Protein AF-A0A822B3R9-F1 (afdb_monomer)

pLDDT: mean 86.4, std 15.52, range [37.5, 98.12]

Solvent-accessible surface area (backbone atoms only — not comparable to full-atom values): 5832 Å² total; per-residue (Å²): 136,87,77,77,84,78,83,73,61,70,72,44,80,43,82,46,74,50,79,49,60,88,64,97,76,84,57,65,65,38,76,46,49,46,34,37,40,38,27,37,33,40,30,54,71,91,47,76,50,73,39,67,28,76,56,71,45,83,46,77,42,60,47,87,85,66,51,76,76,48,69,56,76,46,67,36,40,95,70,7,33,46,79,47,74,49,66,39,54,80,81,66,68,124

Structure (mmCIF, N/CA/C/O backbone):
data_AF-A0A822B3R9-F1
#
_entry.id   AF-A0A822B3R9-F1
#
loop_
_atom_site.group_PDB
_atom_site.id
_atom_site.type_symbol
_atom_site.label_atom_id
_atom_site.label_alt_id
_atom_site.label_comp_id
_atom_site.label_asym_id
_atom_site.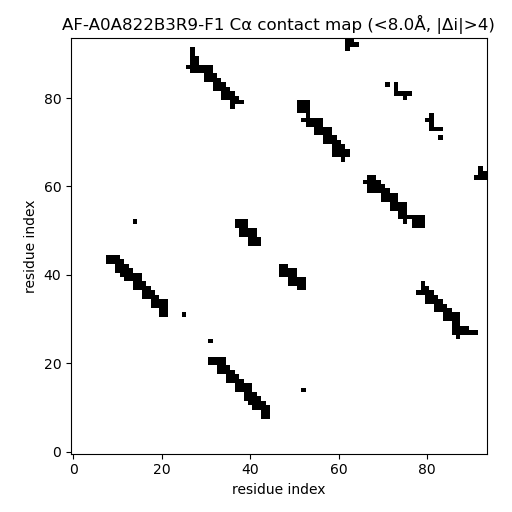label_entity_id
_atom_site.label_seq_id
_atom_site.pdbx_PDB_ins_code
_atom_site.Cartn_x
_atom_site.Cartn_y
_atom_site.Cartn_z
_atom_site.occupancy
_atom_site.B_iso_or_equiv
_atom_site.auth_seq_id
_atom_site.auth_comp_id
_atom_site.auth_asym_id
_atom_site.auth_atom_id
_atom_site.pdbx_PDB_model_num
ATOM 1 N N . MET A 1 1 ? 31.520 12.553 -40.993 1.00 40.97 1 MET A N 1
ATOM 2 C CA . MET A 1 1 ? 31.216 12.315 -39.569 1.00 40.97 1 MET A CA 1
ATOM 3 C C . MET A 1 1 ? 29.722 12.543 -39.399 1.00 40.97 1 MET A C 1
ATOM 5 O O . MET A 1 1 ? 29.306 13.668 -39.162 1.00 40.97 1 MET A O 1
ATOM 9 N N . SER A 1 2 ? 28.916 11.525 -39.708 1.00 37.50 2 SER A N 1
ATOM 10 C CA . SER A 1 2 ? 27.468 11.554 -39.494 1.00 37.50 2 SER A CA 1
ATOM 11 C C . SER A 1 2 ? 27.226 11.286 -38.015 1.00 37.50 2 SER A C 1
ATOM 13 O O . SER A 1 2 ? 27.669 10.266 -37.495 1.00 37.50 2 SER A O 1
ATOM 15 N N . VAL A 1 3 ? 26.621 12.246 -37.327 1.00 44.03 3 VAL A N 1
ATOM 16 C CA . VAL A 1 3 ? 26.177 12.070 -35.947 1.00 44.03 3 VAL A CA 1
ATOM 17 C C . VAL A 1 3 ? 24.747 11.561 -36.037 1.00 44.03 3 VAL A C 1
ATOM 19 O O . VAL A 1 3 ? 23.867 12.291 -36.491 1.00 44.03 3 VAL A O 1
ATOM 22 N N . ASP A 1 4 ? 24.538 10.298 -35.675 1.00 44.88 4 ASP A N 1
ATOM 23 C CA . ASP A 1 4 ? 23.217 9.679 -35.660 1.00 44.88 4 ASP A CA 1
ATOM 24 C C . ASP A 1 4 ? 22.351 10.347 -34.579 1.00 44.88 4 ASP A C 1
ATOM 26 O O . ASP A 1 4 ? 22.642 10.292 -33.383 1.00 44.88 4 ASP A O 1
ATOM 30 N N . ILE A 1 5 ? 21.282 11.014 -35.021 1.00 50.91 5 ILE A N 1
ATOM 31 C CA . ILE A 1 5 ? 20.359 11.821 -34.201 1.00 50.91 5 ILE A CA 1
ATOM 32 C C . ILE A 1 5 ? 19.479 10.949 -33.272 1.00 50.91 5 ILE A C 1
ATOM 34 O O . ILE A 1 5 ? 18.765 11.469 -32.420 1.00 50.91 5 ILE A O 1
ATOM 38 N N . GLU A 1 6 ? 19.550 9.618 -33.354 1.00 46.09 6 GLU A N 1
ATOM 39 C CA . GLU A 1 6 ? 18.650 8.714 -32.617 1.00 46.09 6 GLU A CA 1
ATOM 40 C C . GLU A 1 6 ? 18.959 8.548 -31.114 1.00 46.09 6 GLU A C 1
ATOM 42 O O . GLU A 1 6 ? 18.163 7.964 -30.377 1.00 46.09 6 GLU A O 1
ATOM 47 N N . THR A 1 7 ? 20.073 9.080 -30.604 1.00 46.50 7 THR A N 1
ATOM 48 C CA . THR A 1 7 ? 20.589 8.687 -29.276 1.00 46.50 7 THR A CA 1
ATOM 49 C C . THR A 1 7 ? 20.300 9.708 -28.168 1.00 46.50 7 THR A C 1
ATOM 51 O O . THR A 1 7 ? 21.204 10.109 -27.447 1.00 46.50 7 THR A O 1
ATOM 54 N N . TYR A 1 8 ? 19.043 10.136 -28.002 1.00 47.00 8 TYR A N 1
ATOM 55 C CA . TYR A 1 8 ? 18.599 10.870 -26.796 1.00 47.00 8 TYR A CA 1
ATOM 56 C C . TYR A 1 8 ? 17.159 10.535 -26.368 1.00 47.00 8 TYR A C 1
ATOM 58 O O . TYR A 1 8 ? 16.482 11.348 -25.741 1.00 47.00 8 TYR A O 1
ATOM 66 N N . ALA A 1 9 ? 16.655 9.333 -26.657 1.00 55.84 9 ALA A N 1
ATOM 67 C CA . ALA A 1 9 ? 15.460 8.858 -25.961 1.00 55.84 9 ALA A CA 1
ATOM 68 C C . ALA A 1 9 ? 15.865 8.453 -24.534 1.00 55.84 9 ALA A C 1
ATOM 70 O O . ALA A 1 9 ? 16.306 7.329 -24.307 1.00 55.84 9 ALA A O 1
ATOM 71 N N . SER A 1 10 ? 15.780 9.381 -23.576 1.00 57.78 10 SER A N 1
ATOM 72 C CA . SER A 1 10 ? 16.036 9.083 -22.165 1.00 57.78 10 SER A CA 1
ATOM 73 C C . SER A 1 10 ? 15.084 7.981 -21.697 1.00 57.78 10 SER A C 1
ATOM 75 O O . SER A 1 10 ? 13.871 8.200 -21.640 1.00 57.78 10 SER A O 1
ATOM 77 N N . GLU A 1 11 ? 15.616 6.803 -21.374 1.00 64.44 11 GLU A N 1
ATOM 78 C CA . GLU A 1 11 ? 14.826 5.740 -20.759 1.00 64.44 11 GLU A CA 1
ATOM 79 C C . GLU A 1 11 ? 14.410 6.189 -19.355 1.00 64.44 11 GLU A C 1
ATOM 81 O O . GLU A 1 11 ? 15.235 6.297 -18.446 1.00 64.44 11 GLU A O 1
ATOM 86 N N . LEU A 1 12 ? 13.122 6.481 -19.175 1.00 75.56 12 LEU A N 1
ATOM 87 C CA . LEU A 1 12 ? 12.561 6.772 -17.861 1.00 75.56 12 LEU A CA 1
ATOM 88 C C . LEU A 1 12 ? 12.013 5.472 -17.270 1.00 75.56 12 LEU A C 1
ATOM 90 O O . LEU A 1 12 ? 11.117 4.853 -17.847 1.00 75.56 12 LEU A O 1
ATOM 94 N N . ASN A 1 13 ? 12.536 5.088 -16.107 1.00 85.38 13 ASN A N 1
ATOM 95 C CA . ASN A 1 13 ? 11.989 4.023 -15.273 1.00 85.38 13 ASN A CA 1
ATOM 96 C C . ASN A 1 13 ? 11.225 4.673 -14.114 1.00 85.38 13 ASN A C 1
ATOM 98 O 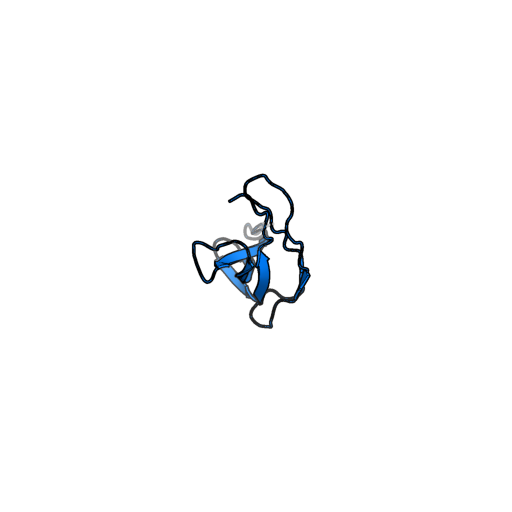O . ASN A 1 13 ? 11.843 5.243 -13.217 1.00 85.38 13 ASN A O 1
ATOM 102 N N . ALA A 1 14 ? 9.895 4.606 -14.135 1.00 90.81 14 ALA A N 1
ATOM 103 C CA . ALA A 1 14 ? 9.052 5.200 -13.097 1.00 90.81 14 ALA A CA 1
ATOM 104 C C . ALA A 1 14 ? 8.097 4.169 -12.502 1.00 90.81 14 ALA A C 1
ATOM 106 O O . ALA A 1 14 ? 7.477 3.398 -13.231 1.00 90.81 14 ALA A O 1
ATOM 107 N N . TYR A 1 15 ? 7.934 4.175 -11.182 1.00 93.38 15 TYR A N 1
ATOM 108 C CA . TYR A 1 15 ? 6.856 3.418 -10.558 1.00 93.38 15 TYR A CA 1
ATOM 109 C C . TYR A 1 15 ? 5.536 4.159 -10.736 1.00 93.38 15 TYR A C 1
ATOM 111 O O . TYR A 1 15 ? 5.441 5.357 -10.478 1.00 93.38 15 TYR A O 1
ATOM 119 N N . VAL A 1 16 ? 4.514 3.430 -11.165 1.00 94.88 16 VAL A N 1
ATOM 120 C CA . VAL A 1 16 ? 3.132 3.903 -11.229 1.00 94.88 16 VAL A CA 1
ATOM 121 C C . VAL A 1 16 ? 2.260 2.939 -10.446 1.00 94.88 16 VAL A C 1
ATOM 123 O O . VAL A 1 16 ? 2.535 1.738 -10.400 1.00 94.88 16 VAL A O 1
ATOM 126 N N . TRP A 1 17 ? 1.208 3.448 -9.821 1.00 95.81 17 TRP A N 1
ATOM 127 C CA . TRP A 1 17 ? 0.336 2.633 -8.991 1.00 95.81 17 TRP A CA 1
ATOM 128 C C . TRP A 1 17 ? -1.125 3.031 -9.142 1.00 95.81 17 TRP A C 1
ATOM 130 O O . TRP A 1 17 ? -1.460 4.153 -9.519 1.00 95.81 17 TRP A O 1
ATOM 140 N N . HIS A 1 18 ? -1.995 2.079 -8.836 1.00 96.44 18 HIS A N 1
ATOM 141 C CA . HIS A 1 18 ? -3.430 2.283 -8.745 1.00 96.44 18 HIS A CA 1
ATOM 142 C C . HIS A 1 18 ? -3.912 1.697 -7.422 1.00 96.44 18 HIS A C 1
ATOM 144 O O . HIS A 1 18 ? -3.630 0.532 -7.138 1.00 96.44 18 HIS A O 1
ATOM 150 N N . VAL A 1 19 ? -4.606 2.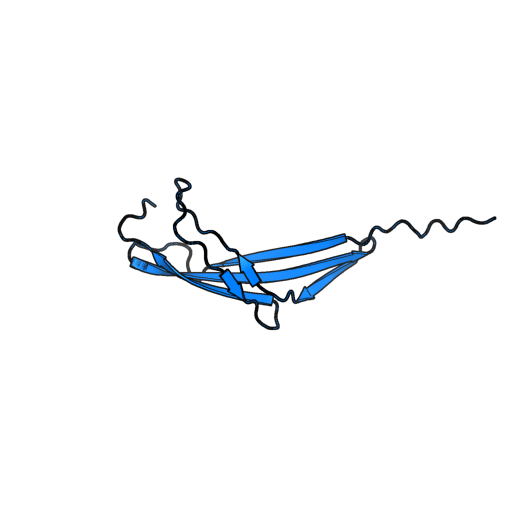509 -6.624 1.00 96.19 19 VAL A N 1
ATOM 151 C CA . VAL A 1 19 ? -5.117 2.135 -5.299 1.00 96.19 19 VAL A CA 1
ATOM 152 C C . VAL A 1 19 ? -6.629 2.241 -5.310 1.00 96.19 19 VAL A C 1
ATOM 154 O O . VAL A 1 19 ? -7.184 3.198 -5.847 1.00 96.19 19 VAL A O 1
ATOM 157 N N . PHE A 1 20 ? -7.277 1.262 -4.702 1.00 95.44 20 PHE A N 1
ATOM 158 C CA . PHE A 1 20 ? -8.717 1.209 -4.533 1.00 95.44 20 PHE A CA 1
ATOM 159 C C . PHE A 1 20 ? -9.052 0.489 -3.227 1.00 95.44 20 PHE A C 1
ATOM 161 O O . PHE A 1 20 ? -8.215 -0.180 -2.620 1.00 95.44 20 PHE A O 1
ATOM 168 N N . ASN A 1 21 ? -10.289 0.637 -2.783 1.00 93.12 21 ASN A N 1
ATOM 169 C CA . ASN A 1 21 ? -10.813 -0.023 -1.599 1.00 93.12 21 ASN A CA 1
ATOM 170 C C . ASN A 1 21 ? -12.014 -0.902 -1.974 1.00 93.12 21 ASN A C 1
ATOM 172 O O . ASN A 1 21 ? -12.499 -0.856 -3.107 1.00 93.12 21 ASN A O 1
ATOM 176 N N . ASP A 1 22 ? -12.459 -1.759 -1.055 1.00 86.75 22 ASP A N 1
ATOM 177 C CA . ASP A 1 22 ? -13.641 -2.599 -1.287 1.00 86.75 22 ASP A CA 1
ATOM 178 C C . ASP A 1 22 ? -14.953 -1.809 -1.147 1.00 86.75 22 ASP A C 1
ATOM 180 O O . ASP A 1 22 ? -15.971 -2.202 -1.722 1.00 86.75 22 ASP A O 1
ATOM 184 N N . ARG A 1 23 ? -14.938 -0.696 -0.394 1.00 84.75 23 ARG A N 1
ATOM 185 C CA . ARG A 1 23 ? -16.110 0.137 -0.079 1.00 84.75 23 ARG A CA 1
ATOM 186 C C . ARG A 1 23 ? -15.743 1.617 -0.016 1.00 84.75 23 ARG A C 1
ATOM 188 O O . ARG A 1 23 ? -14.670 1.982 0.438 1.00 84.75 23 ARG A O 1
ATOM 195 N N . GLY A 1 24 ? -16.675 2.492 -0.389 1.00 81.25 24 GLY A N 1
ATOM 196 C CA . GLY A 1 24 ? -16.457 3.944 -0.338 1.00 81.25 24 GLY A CA 1
ATOM 197 C C . GLY A 1 24 ? -16.530 4.572 1.062 1.00 81.25 24 GLY A C 1
ATOM 198 O O . GLY A 1 24 ? -15.935 5.623 1.271 1.00 81.25 24 GLY A O 1
ATOM 199 N N . LEU A 1 25 ? -17.246 3.960 2.012 1.00 87.94 25 LEU A N 1
ATOM 200 C CA . LEU A 1 25 ? -17.451 4.492 3.364 1.00 87.94 25 LEU A CA 1
ATOM 201 C C . LEU A 1 25 ? -17.322 3.375 4.402 1.00 87.94 25 LEU A C 1
ATOM 203 O O . LEU A 1 25 ? -17.881 2.294 4.208 1.00 87.94 25 LEU A O 1
ATOM 207 N N . TYR A 1 26 ? -16.638 3.679 5.504 1.00 90.38 26 TYR A N 1
ATOM 208 C CA . TYR A 1 26 ? -16.433 2.783 6.639 1.00 90.38 26 TYR A CA 1
ATOM 209 C C . TYR A 1 26 ? -16.813 3.480 7.941 1.00 90.38 26 TYR A C 1
ATOM 211 O O . TYR A 1 26 ? -16.741 4.705 8.050 1.00 90.38 26 TYR A O 1
ATOM 219 N N . LYS A 1 27 ? -17.202 2.690 8.936 1.00 90.62 27 LYS A N 1
ATOM 220 C CA . LYS A 1 27 ? -17.480 3.139 10.301 1.00 90.62 27 LYS A CA 1
ATOM 221 C C . LYS A 1 27 ? -16.304 2.817 11.228 1.00 90.62 27 LYS A C 1
ATOM 223 O O . LYS A 1 27 ? -15.513 1.917 10.932 1.00 90.62 27 LYS A O 1
ATOM 228 N N . PRO A 1 28 ? -16.205 3.494 12.384 1.00 92.88 28 PRO A N 1
ATOM 229 C CA . PRO A 1 28 ? -15.283 3.085 13.437 1.00 92.88 28 PRO A CA 1
ATOM 230 C C . PRO A 1 28 ? -15.424 1.591 13.755 1.00 92.88 28 PRO A C 1
ATOM 232 O O . PRO A 1 28 ? -16.534 1.051 13.732 1.00 9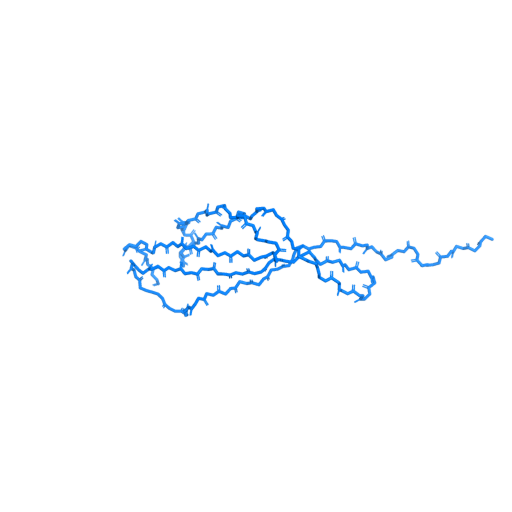2.88 28 PRO A O 1
ATOM 235 N N . LYS A 1 29 ? -14.298 0.933 14.054 1.00 92.69 29 LYS A N 1
ATOM 236 C CA . LYS A 1 29 ? -14.179 -0.516 14.311 1.00 92.69 29 LYS A CA 1
ATOM 237 C C . LYS A 1 29 ? -14.423 -1.435 13.108 1.00 92.69 29 LYS A C 1
ATOM 239 O O . LYS A 1 29 ? -14.302 -2.649 13.262 1.00 92.69 29 LYS A O 1
ATOM 244 N N . GLU A 1 30 ? -14.719 -0.908 11.922 1.00 93.88 30 GLU A N 1
ATOM 245 C CA . GLU A 1 30 ? -14.748 -1.728 10.709 1.00 93.88 30 GLU A CA 1
ATOM 246 C C . GLU A 1 30 ? -13.332 -2.017 10.195 1.00 93.88 30 GLU A C 1
ATOM 248 O O . GLU A 1 30 ? -12.394 -1.240 10.395 1.00 93.88 30 GLU A O 1
ATOM 253 N N . GLU A 1 31 ? -13.180 -3.165 9.534 1.00 94.31 31 GLU A N 1
ATOM 254 C CA . GLU A 1 31 ? -11.956 -3.518 8.822 1.00 94.31 31 GLU A CA 1
ATOM 255 C C . GLU A 1 31 ? -11.965 -2.871 7.435 1.00 94.31 31 GLU A C 1
ATOM 257 O O . GLU A 1 31 ? -12.869 -3.094 6.628 1.00 94.31 31 GLU A O 1
ATOM 262 N N . VAL A 1 32 ? -10.937 -2.078 7.163 1.00 93.44 32 VAL A N 1
ATOM 263 C CA . VAL A 1 32 ? -10.702 -1.431 5.877 1.00 93.44 32 VAL A CA 1
ATOM 264 C C . VAL A 1 32 ? -9.754 -2.296 5.062 1.00 93.44 32 VAL A C 1
ATOM 266 O O . VAL A 1 32 ? -8.718 -2.735 5.566 1.00 93.44 32 VAL A O 1
ATOM 269 N N . HIS A 1 33 ? -10.089 -2.500 3.788 1.00 95.75 33 HIS A N 1
ATOM 270 C CA . HIS A 1 33 ? -9.226 -3.171 2.818 1.00 95.75 33 HIS A CA 1
ATOM 271 C C . HIS A 1 33 ? -8.741 -2.148 1.798 1.00 95.75 33 HIS A C 1
ATOM 273 O O . HIS A 1 33 ? -9.533 -1.626 1.013 1.00 95.75 33 HIS A O 1
ATOM 279 N N . ILE A 1 34 ? -7.436 -1.885 1.779 1.00 95.31 34 ILE A N 1
ATOM 280 C CA . ILE A 1 34 ? -6.790 -1.064 0.751 1.00 95.31 34 ILE A CA 1
ATOM 281 C C . ILE A 1 34 ? -6.015 -2.002 -0.164 1.00 95.31 34 ILE A C 1
ATOM 283 O O . ILE A 1 34 ? -5.050 -2.647 0.249 1.00 95.31 34 ILE A O 1
ATOM 287 N N . LYS A 1 35 ? -6.437 -2.072 -1.421 1.00 96.75 35 LYS A N 1
ATOM 288 C CA . LYS A 1 35 ? -5.828 -2.922 -2.439 1.00 96.75 35 LYS A CA 1
ATOM 289 C C . LYS A 1 35 ? -5.214 -2.059 -3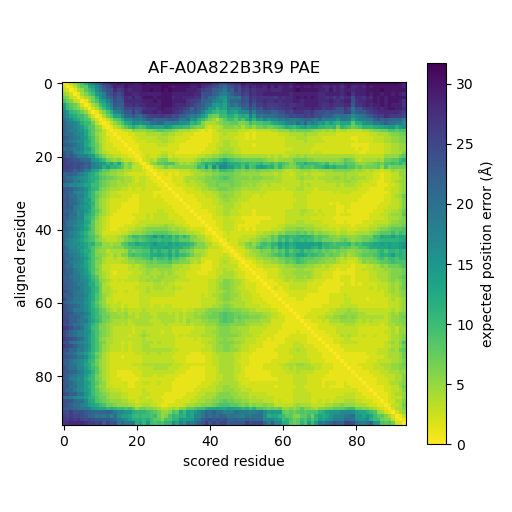.520 1.00 96.75 35 LYS A C 1
ATOM 291 O O . LYS A 1 35 ? -5.612 -0.917 -3.750 1.00 96.75 35 LYS A O 1
ATOM 296 N N . GLY A 1 36 ? -4.249 -2.621 -4.223 1.00 97.25 36 GLY A N 1
ATOM 297 C CA . GLY A 1 36 ? -3.692 -1.913 -5.353 1.00 97.25 36 GLY A CA 1
ATOM 298 C C . GLY A 1 36 ? -2.698 -2.712 -6.154 1.00 97.25 36 GLY A C 1
ATOM 299 O O . GLY A 1 36 ? -2.328 -3.839 -5.822 1.00 97.25 36 GLY A O 1
ATOM 300 N N . TYR A 1 37 ? -2.279 -2.076 -7.237 1.00 97.81 37 TYR A N 1
ATOM 301 C CA . TYR A 1 37 ? -1.286 -2.582 -8.163 1.00 97.81 37 TYR A CA 1
ATOM 302 C C . TYR A 1 37 ? -0.171 -1.558 -8.297 1.00 97.81 37 TYR A C 1
ATOM 304 O O . TYR A 1 37 ? -0.438 -0.369 -8.453 1.00 97.81 37 TYR A O 1
ATOM 312 N N . VAL A 1 38 ? 1.065 -2.035 -8.311 1.00 97.31 38 VAL A N 1
ATOM 313 C CA . VAL A 1 38 ? 2.263 -1.267 -8.634 1.00 97.31 38 VAL A CA 1
ATOM 314 C C . VAL A 1 38 ? 2.853 -1.827 -9.925 1.00 97.31 38 VAL A C 1
ATOM 316 O O . VAL A 1 38 ? 2.901 -3.044 -10.150 1.00 97.31 38 VAL A O 1
ATOM 319 N N . ARG A 1 39 ? 3.276 -0.936 -10.814 1.00 96.19 39 ARG A N 1
ATOM 320 C CA . ARG A 1 39 ? 3.948 -1.261 -12.072 1.00 96.19 39 ARG A CA 1
ATOM 321 C C . ARG A 1 39 ? 5.217 -0.441 -12.191 1.00 96.19 39 ARG A C 1
ATOM 323 O O . ARG A 1 39 ? 5.247 0.717 -11.784 1.00 96.19 39 ARG A O 1
ATOM 330 N N . LEU A 1 40 ? 6.238 -1.035 -12.792 1.00 94.50 40 LEU A N 1
ATOM 331 C CA . LEU A 1 40 ? 7.381 -0.290 -13.295 1.00 94.50 40 LEU A CA 1
ATOM 332 C C . LEU A 1 40 ? 7.083 0.081 -14.746 1.00 94.50 40 LEU A C 1
ATOM 334 O O . LEU A 1 40 ? 6.915 -0.792 -15.594 1.00 94.50 40 LEU A O 1
ATOM 338 N N . LEU A 1 41 ? 6.973 1.372 -15.020 1.00 93.00 41 LEU A N 1
ATOM 339 C CA . LEU A 1 41 ? 6.771 1.904 -16.352 1.00 93.00 41 LEU A CA 1
ATOM 340 C C . LEU A 1 41 ? 8.129 2.206 -16.977 1.00 93.00 41 LEU A C 1
ATOM 342 O O . LEU A 1 41 ? 8.854 3.074 -16.487 1.00 93.00 41 LEU A O 1
ATOM 346 N N . LYS A 1 42 ? 8.440 1.510 -18.070 1.00 90.06 42 LYS A N 1
ATOM 347 C CA . LYS A 1 42 ? 9.570 1.848 -18.934 1.00 90.06 42 LYS A CA 1
ATOM 348 C C . LYS A 1 42 ? 9.069 2.702 -20.086 1.00 90.06 42 LYS A C 1
ATOM 350 O O . LYS A 1 42 ? 8.182 2.271 -20.830 1.00 90.06 42 LYS A O 1
ATOM 355 N N . VAL A 1 43 ? 9.621 3.901 -20.219 1.00 86.12 43 VAL A N 1
ATOM 356 C CA . VAL A 1 43 ? 9.316 4.812 -21.325 1.00 86.12 43 VAL A CA 1
ATOM 357 C C . VAL A 1 43 ? 10.496 4.834 -22.284 1.00 86.12 43 VAL A C 1
ATOM 359 O O . VAL A 1 43 ? 11.611 5.150 -21.876 1.00 86.12 43 VAL A O 1
ATOM 362 N N . LYS A 1 44 ? 10.244 4.501 -23.552 1.00 83.38 44 LYS A N 1
ATOM 363 C CA . LYS A 1 44 ? 11.237 4.56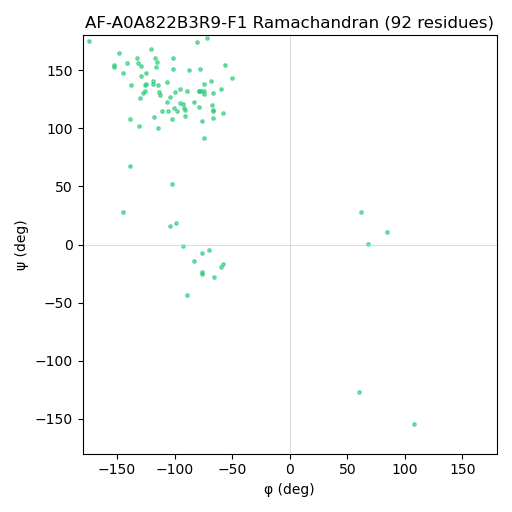1 -24.631 1.00 83.38 44 LYS A CA 1
ATOM 364 C C . LYS A 1 44 ? 10.630 5.302 -25.817 1.00 83.38 44 LYS A C 1
ATOM 366 O O . LYS A 1 44 ? 9.804 4.749 -26.541 1.00 83.38 44 LYS A O 1
ATOM 371 N N . GLY A 1 45 ? 11.009 6.567 -25.988 1.00 83.19 45 GLY A N 1
ATOM 372 C CA . GLY A 1 45 ? 10.300 7.470 -26.898 1.00 83.19 45 GLY A CA 1
ATOM 373 C C . GLY A 1 45 ? 8.838 7.625 -26.462 1.00 83.19 45 GLY A C 1
ATOM 374 O O . GLY A 1 45 ? 8.568 7.907 -25.298 1.00 83.19 45 GLY A O 1
ATOM 375 N N . GLU A 1 46 ? 7.895 7.387 -27.372 1.00 79.12 46 GLU A N 1
ATOM 376 C CA . GLU A 1 46 ? 6.452 7.422 -27.074 1.00 79.12 46 GLU A CA 1
ATOM 377 C C . GLU A 1 46 ? 5.917 6.110 -26.469 1.00 79.12 46 GLU A C 1
ATOM 379 O O . GLU A 1 46 ? 4.815 6.075 -25.915 1.00 79.12 46 GLU A O 1
ATOM 384 N N . ALA A 1 47 ? 6.688 5.020 -26.546 1.00 81.75 47 ALA A N 1
ATOM 385 C CA . ALA A 1 47 ? 6.255 3.717 -26.062 1.00 81.75 47 ALA A CA 1
ATOM 386 C C . ALA A 1 47 ? 6.282 3.653 -24.528 1.00 81.75 47 ALA A C 1
ATOM 388 O O . ALA A 1 47 ? 7.281 3.987 -23.887 1.00 81.75 47 ALA A O 1
ATOM 389 N N . LYS A 1 48 ? 5.182 3.160 -23.949 1.00 85.12 48 LYS A N 1
ATOM 390 C CA . LYS A 1 48 ? 4.982 2.952 -22.511 1.00 85.12 48 LYS A CA 1
ATOM 391 C C . LYS A 1 48 ? 4.773 1.466 -22.239 1.00 85.12 48 LYS A C 1
ATOM 393 O O . LYS A 1 48 ? 3.734 0.916 -22.595 1.00 85.12 48 LYS A O 1
ATOM 398 N N . LEU A 1 49 ? 5.751 0.822 -21.606 1.00 87.12 49 LEU A N 1
ATOM 399 C CA . LEU A 1 49 ? 5.732 -0.614 -21.323 1.00 87.12 49 LEU A CA 1
ATOM 400 C C . LEU A 1 49 ? 5.675 -0.853 -19.806 1.00 87.12 49 LEU A C 1
ATOM 402 O O . LEU A 1 49 ? 6.705 -0.731 -19.136 1.00 87.12 49 LEU A O 1
ATOM 406 N N . PRO A 1 50 ? 4.493 -1.153 -19.234 1.00 90.75 50 PRO A N 1
ATOM 407 C CA . PRO A 1 50 ? 4.375 -1.493 -17.824 1.00 90.75 50 PRO A CA 1
ATOM 408 C C . PRO A 1 50 ? 4.792 -2.948 -17.572 1.00 90.75 50 PRO A C 1
ATOM 410 O O . PRO A 1 50 ? 4.305 -3.867 -18.229 1.00 90.75 50 PRO A O 1
ATOM 413 N N . THR A 1 51 ? 5.635 -3.172 -16.568 1.00 94.75 51 THR A N 1
ATOM 414 C CA . THR A 1 51 ? 5.968 -4.508 -16.050 1.00 94.75 51 THR A CA 1
ATOM 415 C C . THR A 1 51 ? 5.521 -4.653 -14.598 1.00 94.75 51 THR A C 1
ATOM 417 O O . THR A 1 51 ? 5.298 -3.657 -13.901 1.00 94.75 51 THR A O 1
ATOM 420 N N . TYR A 1 52 ? 5.377 -5.892 -14.121 1.00 96.75 52 TYR A N 1
ATOM 421 C CA . TYR A 1 52 ? 5.109 -6.143 -12.705 1.00 96.75 52 TYR A CA 1
ATOM 422 C C . TYR A 1 52 ? 6.246 -5.584 -11.844 1.00 96.75 52 TYR A C 1
ATOM 424 O O . TYR A 1 52 ? 7.422 -5.732 -12.177 1.00 96.75 52 TYR A O 1
ATOM 432 N N . ALA A 1 53 ? 5.873 -4.879 -10.777 1.00 95.62 53 ALA A N 1
ATOM 433 C CA . ALA A 1 53 ? 6.808 -4.443 -9.754 1.00 95.62 53 ALA A CA 1
ATOM 434 C C . ALA A 1 53 ? 6.959 -5.541 -8.696 1.00 95.62 53 ALA A C 1
ATOM 436 O O . ALA A 1 53 ? 6.018 -6.288 -8.431 1.00 95.62 53 ALA A O 1
ATOM 437 N N . HIS A 1 54 ? 8.133 -5.601 -8.077 1.00 96.44 54 HIS A N 1
ATOM 438 C CA . HIS A 1 54 ? 8.459 -6.542 -7.011 1.00 96.44 54 HIS A CA 1
ATOM 439 C C . HIS A 1 54 ? 9.116 -5.792 -5.856 1.00 96.44 54 HIS A C 1
ATOM 441 O O . HIS A 1 54 ? 9.647 -4.696 -6.044 1.00 96.44 54 HIS A O 1
ATOM 447 N N . GLY A 1 55 ? 9.104 -6.402 -4.675 1.00 95.94 55 GLY A N 1
ATOM 448 C CA . GLY A 1 55 ? 9.692 -5.836 -3.468 1.00 95.94 55 GLY A CA 1
ATOM 449 C C . GLY A 1 55 ? 8.631 -5.382 -2.480 1.00 95.94 55 GLY A C 1
ATOM 450 O O . GLY A 1 55 ? 7.521 -5.908 -2.452 1.00 95.94 55 GLY A O 1
ATOM 451 N N . THR A 1 56 ? 8.993 -4.419 -1.643 1.00 96.94 56 THR A N 1
ATOM 452 C CA . THR A 1 56 ? 8.175 -3.990 -0.511 1.00 96.94 56 THR A CA 1
ATOM 453 C C . THR A 1 56 ? 7.791 -2.527 -0.658 1.00 96.94 56 THR A C 1
ATOM 455 O O . THR A 1 56 ? 8.615 -1.712 -1.072 1.00 96.94 56 THR A O 1
ATOM 458 N N . ILE A 1 57 ? 6.554 -2.197 -0.302 1.00 95.56 57 ILE A N 1
ATOM 459 C CA . ILE A 1 57 ? 6.070 -0.822 -0.202 1.00 95.56 57 ILE A CA 1
ATOM 460 C C . ILE A 1 57 ? 5.928 -0.428 1.266 1.00 95.56 57 ILE A C 1
ATOM 462 O O . ILE A 1 57 ? 5.457 -1.221 2.082 1.00 95.56 57 ILE A O 1
ATOM 466 N N . ASP A 1 58 ? 6.306 0.806 1.582 1.00 96.00 58 ASP A N 1
ATOM 467 C CA . ASP A 1 58 ? 5.946 1.466 2.832 1.00 96.00 58 ASP A CA 1
ATOM 468 C C . ASP A 1 58 ? 4.732 2.353 2.535 1.00 96.00 58 ASP A C 1
ATOM 470 O O . ASP A 1 58 ? 4.811 3.274 1.719 1.00 96.00 58 ASP A O 1
ATOM 474 N N . TYR A 1 59 ? 3.587 2.037 3.137 1.00 94.88 59 TYR A N 1
ATOM 475 C CA . TYR A 1 59 ? 2.337 2.760 2.912 1.00 94.88 59 TYR A CA 1
ATOM 476 C C . TYR A 1 59 ? 1.942 3.473 4.200 1.00 94.88 59 TYR A C 1
ATOM 478 O O . TYR A 1 59 ? 1.920 2.843 5.251 1.00 94.88 59 TYR A O 1
ATOM 486 N N . THR A 1 60 ? 1.597 4.758 4.134 1.00 95.25 60 THR A N 1
ATOM 487 C CA . THR A 1 60 ? 1.135 5.515 5.306 1.00 95.25 60 THR A CA 1
ATOM 488 C C . THR A 1 60 ? -0.330 5.888 5.148 1.00 95.25 60 THR A C 1
ATOM 490 O O . THR A 1 60 ? -0.739 6.438 4.127 1.00 95.25 60 THR A O 1
ATOM 493 N N . ILE A 1 61 ? -1.125 5.577 6.168 1.00 92.81 61 ILE A N 1
ATOM 494 C CA . ILE A 1 61 ? -2.552 5.886 6.236 1.00 92.81 61 ILE A CA 1
ATOM 495 C C . ILE A 1 61 ? -2.725 7.064 7.186 1.00 92.81 61 ILE A C 1
ATOM 497 O O . ILE A 1 61 ? -2.273 7.002 8.331 1.00 92.81 61 ILE A O 1
ATOM 501 N N . TYR A 1 62 ? -3.409 8.103 6.719 1.00 92.06 62 TYR A N 1
ATOM 502 C CA . TYR A 1 62 ? -3.755 9.288 7.497 1.00 92.06 62 TYR A CA 1
ATOM 503 C C . TYR A 1 62 ? -5.273 9.401 7.649 1.00 92.06 62 TYR A C 1
ATOM 505 O O . TYR A 1 62 ? -6.019 8.921 6.793 1.00 92.06 62 TYR A O 1
ATOM 513 N N . ASP A 1 63 ? -5.721 10.037 8.724 1.00 89.19 63 ASP A N 1
ATOM 514 C CA . ASP A 1 63 ? -7.103 10.491 8.868 1.00 89.19 63 ASP A CA 1
ATOM 515 C C . ASP A 1 63 ? -7.343 11.822 8.109 1.00 89.19 63 ASP A C 1
ATOM 517 O O . ASP A 1 63 ? -6.391 12.420 7.587 1.00 89.19 63 ASP A O 1
ATOM 521 N N . PRO A 1 64 ? -8.593 12.321 8.032 1.00 86.19 64 PRO A N 1
ATOM 522 C CA . PRO A 1 64 ? -8.909 13.596 7.377 1.00 86.19 64 PRO A CA 1
ATOM 523 C C . PRO A 1 64 ? -8.213 14.830 7.976 1.00 86.19 64 PRO A C 1
ATOM 525 O O . PRO A 1 64 ? -8.115 15.861 7.311 1.00 86.19 64 PRO A O 1
ATOM 528 N N . HIS A 1 65 ? -7.720 14.744 9.213 1.00 90.56 65 HIS A N 1
ATOM 529 C CA . HIS A 1 65 ? -6.982 15.808 9.894 1.00 90.56 65 HIS A CA 1
ATOM 530 C C . HIS A 1 65 ? -5.458 15.698 9.709 1.00 90.56 65 HIS A C 1
ATOM 532 O O . HIS A 1 65 ? -4.718 16.556 10.192 1.00 90.56 65 HIS A O 1
ATOM 538 N N . GLY A 1 66 ? -4.978 14.676 8.994 1.00 90.62 66 GLY A N 1
ATOM 539 C CA . GLY A 1 66 ? -3.557 14.431 8.751 1.00 90.62 66 GLY A CA 1
ATOM 540 C C . GLY A 1 66 ? -2.851 13.659 9.868 1.00 90.62 66 GLY A C 1
ATOM 541 O O . GLY A 1 66 ? -1.623 13.555 9.846 1.00 90.62 66 GLY A O 1
ATOM 542 N N . GLN A 1 67 ? -3.577 13.093 10.835 1.00 90.44 67 GLN A N 1
ATOM 543 C CA . GLN A 1 67 ? -2.993 12.206 11.836 1.00 90.44 67 GLN A CA 1
ATOM 544 C C . GLN A 1 67 ? -2.690 10.841 11.211 1.00 90.44 67 GLN A C 1
ATOM 546 O O . GLN A 1 67 ? -3.552 10.216 10.599 1.00 90.44 67 GLN A O 1
ATOM 551 N N . GLN A 1 68 ? -1.464 10.344 11.390 1.00 92.75 68 GLN A N 1
ATOM 552 C CA . GLN A 1 68 ? -1.092 9.002 10.944 1.00 92.75 68 GLN A CA 1
ATOM 553 C C . GLN A 1 68 ? -1.835 7.940 11.766 1.00 92.75 68 GLN A C 1
ATOM 555 O O . GLN A 1 68 ? -1.666 7.851 12.982 1.00 92.75 68 GLN A O 1
ATOM 560 N N . LEU A 1 69 ? -2.620 7.106 11.087 1.00 91.56 69 LEU A N 1
ATOM 561 C CA . LEU A 1 69 ? -3.347 5.984 11.679 1.00 91.56 69 LEU A CA 1
ATOM 562 C C . LEU A 1 69 ? -2.510 4.704 11.674 1.00 91.56 69 LEU A C 1
ATOM 564 O O . LEU A 1 69 ? -2.499 3.964 12.654 1.00 91.56 69 LEU A O 1
ATOM 568 N N . GLN A 1 70 ? -1.833 4.429 10.558 1.00 93.12 70 GLN A N 1
ATOM 569 C CA . GLN A 1 70 ? -1.075 3.199 10.329 1.00 93.12 70 GLN A CA 1
ATOM 570 C C . GLN A 1 70 ? 0.065 3.451 9.336 1.00 93.12 70 GLN A C 1
ATOM 572 O O . GLN A 1 70 ? -0.030 4.336 8.486 1.00 93.12 70 GLN A O 1
ATOM 577 N N . GLN A 1 71 ? 1.125 2.646 9.417 1.00 96.00 71 GLN A N 1
ATOM 578 C CA . GLN A 1 71 ? 2.228 2.661 8.451 1.00 96.00 71 GLN A CA 1
ATOM 579 C C . GLN A 1 71 ? 2.678 1.232 8.107 1.00 96.00 71 GLN A C 1
ATOM 581 O O . GLN A 1 71 ? 3.748 0.793 8.534 1.00 96.00 71 GLN A O 1
ATOM 586 N N . PRO A 1 72 ? 1.835 0.440 7.422 1.00 95.50 72 PRO A N 1
ATOM 587 C CA . PRO A 1 72 ? 2.189 -0.922 7.069 1.00 95.50 72 PRO A CA 1
ATOM 588 C C . PRO A 1 72 ? 3.315 -0.967 6.034 1.00 95.50 72 PRO A C 1
ATOM 590 O O . PRO A 1 72 ? 3.332 -0.227 5.048 1.00 95.50 72 PRO A O 1
ATOM 593 N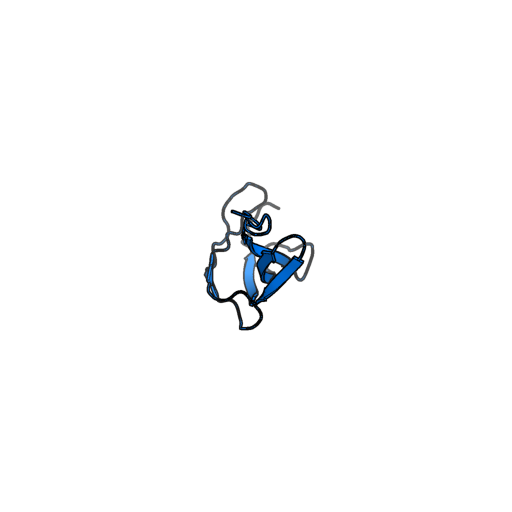 N . LYS A 1 73 ? 4.211 -1.929 6.238 1.00 97.12 73 LYS A N 1
ATOM 594 C CA . LYS A 1 73 ? 5.196 -2.363 5.256 1.00 97.12 73 LYS A CA 1
ATOM 595 C C . LYS A 1 73 ? 4.701 -3.655 4.607 1.00 97.12 73 LYS A C 1
ATOM 597 O O . LYS A 1 73 ? 4.505 -4.644 5.311 1.00 97.12 73 LYS A O 1
ATOM 602 N N . VAL A 1 74 ? 4.461 -3.646 3.293 1.00 96.44 74 VAL A N 1
ATOM 603 C CA . VAL A 1 74 ? 3.787 -4.750 2.580 1.00 96.44 74 VAL A CA 1
ATOM 604 C C . VAL A 1 74 ? 4.596 -5.235 1.390 1.00 96.44 74 VAL A C 1
ATOM 606 O O . VAL A 1 74 ? 5.033 -4.448 0.555 1.00 96.44 74 VAL A O 1
ATOM 609 N N . GLU A 1 75 ? 4.790 -6.547 1.308 1.00 97.81 75 GLU A N 1
ATOM 610 C CA . GLU A 1 75 ? 5.430 -7.195 0.168 1.00 97.81 75 GLU A CA 1
ATOM 611 C C . GLU A 1 75 ? 4.448 -7.334 -1.003 1.00 97.81 75 GLU A C 1
ATOM 613 O O . GLU A 1 75 ? 3.305 -7.765 -0.837 1.00 97.81 75 GLU A O 1
ATOM 618 N N . LEU A 1 76 ? 4.896 -6.952 -2.199 1.00 98.12 76 LEU A N 1
ATOM 619 C CA . LEU A 1 76 ? 4.146 -7.132 -3.434 1.00 98.12 76 LEU A CA 1
ATOM 620 C C . LEU A 1 76 ? 4.170 -8.601 -3.851 1.00 98.12 76 LEU A C 1
ATOM 622 O O . LEU A 1 76 ? 5.219 -9.244 -3.847 1.00 98.12 76 LEU A O 1
ATOM 626 N N . ASN A 1 77 ? 3.033 -9.116 -4.313 1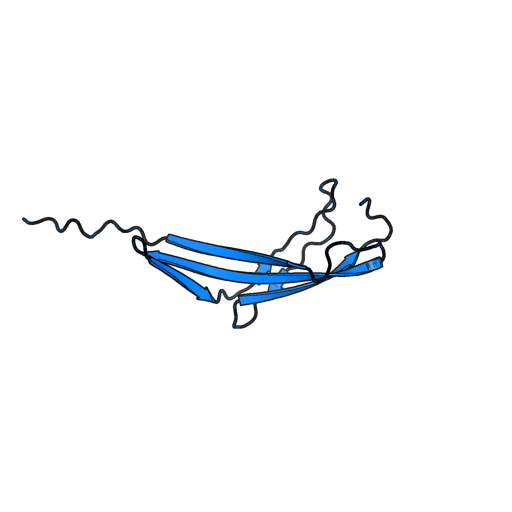.00 97.94 77 ASN A N 1
ATOM 627 C CA . ASN A 1 77 ? 3.009 -10.441 -4.925 1.00 97.94 77 ASN A CA 1
ATOM 628 C C . ASN A 1 77 ? 3.677 -10.445 -6.319 1.00 97.94 77 ASN A C 1
ATOM 630 O O . ASN A 1 77 ? 4.055 -9.407 -6.864 1.00 97.94 77 ASN A O 1
ATOM 634 N N . ASN A 1 78 ? 3.755 -11.621 -6.949 1.00 97.56 78 ASN A N 1
ATOM 635 C CA . ASN A 1 78 ? 4.367 -11.798 -8.276 1.00 97.56 78 ASN A CA 1
ATOM 636 C C . ASN A 1 78 ? 3.731 -10.953 -9.398 1.00 97.56 78 ASN A C 1
ATOM 638 O O . ASN A 1 78 ? 4.338 -10.775 -10.450 1.00 97.56 78 ASN A O 1
ATOM 642 N N . TYR A 1 79 ? 2.527 -10.425 -9.181 1.00 97.06 79 TYR A N 1
ATOM 643 C CA . TYR A 1 79 ? 1.802 -9.566 -10.116 1.00 97.06 79 TYR A CA 1
ATOM 644 C C . TYR A 1 79 ? 1.840 -8.087 -9.704 1.00 97.06 79 TYR A C 1
ATOM 646 O O . TYR A 1 79 ? 1.035 -7.279 -10.184 1.00 97.06 79 TYR A O 1
ATOM 654 N N . GLY A 1 80 ? 2.743 -7.716 -8.791 1.00 97.56 80 GLY A N 1
ATOM 655 C CA . GLY A 1 80 ? 2.871 -6.363 -8.263 1.00 97.56 80 GLY A CA 1
ATOM 656 C C . GLY A 1 80 ? 1.621 -5.881 -7.533 1.00 97.56 80 GLY A C 1
ATOM 657 O O . GLY A 1 80 ? 1.328 -4.693 -7.588 1.00 97.56 80 GLY A O 1
ATOM 658 N N . ALA A 1 81 ? 0.831 -6.779 -6.943 1.00 98.06 81 ALA A N 1
ATOM 659 C CA . ALA A 1 81 ? -0.366 -6.416 -6.192 1.00 98.06 81 ALA A CA 1
ATOM 660 C C . ALA A 1 81 ? -0.111 -6.455 -4.681 1.00 98.06 81 ALA A C 1
ATOM 662 O O . ALA A 1 81 ? 0.701 -7.255 -4.210 1.00 98.06 81 ALA A O 1
ATOM 663 N N . PHE A 1 82 ? -0.845 -5.627 -3.938 1.00 97.50 82 PHE A N 1
ATOM 664 C CA . PHE A 1 82 ? -0.853 -5.608 -2.475 1.00 97.50 82 PHE A CA 1
ATOM 665 C C . PHE A 1 82 ? -2.282 -5.606 -1.921 1.00 97.50 82 PHE A C 1
ATOM 667 O O . PHE A 1 82 ? -3.228 -5.182 -2.592 1.00 97.50 82 PHE A O 1
ATOM 674 N N . ASP A 1 83 ? -2.415 -6.071 -0.680 1.00 96.81 83 ASP A N 1
ATOM 675 C CA . ASP A 1 83 ?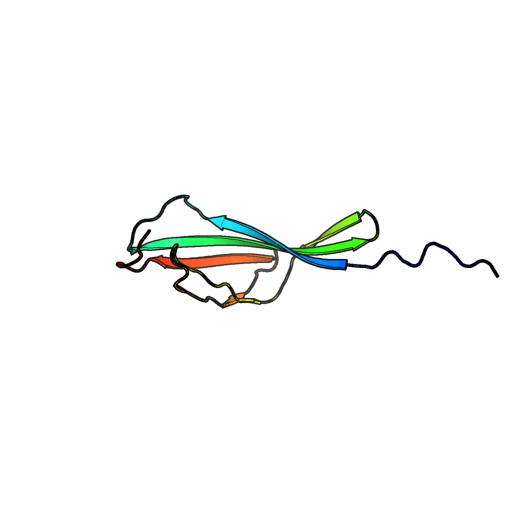 -3.649 -6.060 0.105 1.00 96.81 83 ASP A CA 1
ATOM 676 C C . ASP A 1 83 ? -3.312 -5.668 1.550 1.00 96.81 83 ASP A C 1
ATOM 678 O O . ASP A 1 83 ? -2.681 -6.436 2.277 1.00 96.81 83 ASP A O 1
ATOM 682 N N . ILE A 1 84 ? -3.690 -4.454 1.944 1.00 96.06 84 ILE A N 1
ATOM 683 C CA . ILE A 1 84 ? -3.535 -3.923 3.300 1.00 96.06 84 ILE A CA 1
ATOM 684 C C . ILE A 1 84 ? -4.874 -4.049 4.014 1.00 96.06 84 ILE A C 1
ATOM 686 O O . ILE A 1 84 ? -5.901 -3.602 3.503 1.00 96.06 84 ILE A O 1
ATOM 690 N N . LYS A 1 85 ? -4.841 -4.587 5.234 1.00 95.19 85 LYS A N 1
ATOM 691 C CA . LYS A 1 85 ? -6.008 -4.699 6.109 1.00 95.19 85 LYS A CA 1
ATOM 692 C C . LYS A 1 85 ? -5.700 -4.064 7.447 1.00 95.19 85 LYS A C 1
ATOM 694 O O . LYS A 1 85 ? -4.652 -4.340 8.031 1.00 95.19 85 LYS A O 1
ATOM 699 N N . PHE A 1 86 ? -6.603 -3.222 7.924 1.00 93.62 86 PHE A N 1
ATOM 700 C CA . PHE A 1 86 ? -6.510 -2.652 9.261 1.00 93.62 86 PHE A CA 1
ATOM 701 C C . PHE A 1 86 ? -7.898 -2.307 9.794 1.00 93.62 86 PHE A C 1
ATOM 703 O O . PHE A 1 86 ? -8.819 -2.020 9.032 1.00 93.62 86 PHE A O 1
ATOM 710 N N . THR A 1 87 ? -8.046 -2.326 11.113 1.00 93.69 87 THR A N 1
ATOM 711 C CA . THR A 1 87 ? -9.280 -1.911 11.783 1.00 93.69 87 THR A CA 1
ATOM 712 C C . THR A 1 87 ? -9.232 -0.418 12.079 1.00 93.69 87 THR A C 1
ATOM 714 O O . THR A 1 87 ? -8.241 0.068 12.630 1.00 93.69 87 THR A O 1
ATOM 717 N N . LEU A 1 88 ? -10.301 0.309 11.746 1.00 91.81 88 LEU A N 1
ATOM 718 C CA . LEU A 1 88 ? -10.416 1.723 12.098 1.00 91.81 88 LEU A CA 1
ATOM 719 C C . LEU A 1 88 ? -10.525 1.895 13.620 1.00 91.81 88 LEU A C 1
ATOM 721 O O . LEU A 1 88 ? -11.375 1.248 14.242 1.00 91.81 88 LEU A O 1
ATOM 725 N N . PRO A 1 89 ? -9.718 2.782 14.227 1.00 88.38 89 PRO A N 1
ATOM 726 C CA . PRO A 1 89 ? -9.882 3.148 15.628 1.00 88.38 89 PRO A CA 1
ATOM 727 C C . PRO A 1 89 ? -11.291 3.679 15.939 1.00 88.38 89 PRO A C 1
ATOM 729 O O . PRO A 1 89 ? -11.980 4.220 15.077 1.00 88.38 89 PRO A O 1
ATOM 732 N N . ASP A 1 90 ? -11.719 3.547 17.195 1.00 85.31 90 ASP A N 1
ATOM 733 C CA . ASP A 1 90 ? -13.037 4.029 17.646 1.00 85.31 90 ASP A CA 1
ATOM 734 C C . ASP A 1 90 ? -13.153 5.561 17.597 1.00 85.31 90 ASP A C 1
ATOM 736 O O . ASP A 1 90 ? -14.230 6.120 17.432 1.00 85.31 90 ASP A O 1
ATOM 740 N N . ASN A 1 91 ? -12.016 6.238 17.742 1.00 78.38 91 ASN A N 1
ATOM 741 C CA . ASN A 1 91 ? -11.893 7.686 17.841 1.00 78.38 91 ASN A CA 1
ATOM 742 C C . ASN A 1 91 ? -11.495 8.352 16.516 1.00 78.38 91 ASN A C 1
ATOM 744 O O . ASN A 1 91 ? -10.996 9.476 16.543 1.00 78.38 91 ASN A O 1
ATOM 748 N N . VAL A 1 92 ? -11.660 7.674 15.374 1.00 71.62 92 VAL A N 1
ATOM 749 C CA . VAL A 1 92 ? -11.427 8.315 14.075 1.00 71.62 92 VAL A CA 1
ATOM 750 C C . VAL A 1 92 ? -12.491 9.387 13.875 1.00 71.62 92 VAL A C 1
ATOM 752 O O . VAL A 1 92 ? -13.677 9.079 13.756 1.00 71.62 92 VAL A O 1
ATOM 755 N N . ASN A 1 93 ? -12.053 10.642 13.831 1.00 64.56 93 ASN A N 1
ATOM 756 C CA . ASN A 1 93 ? -12.880 11.740 13.355 1.00 64.56 93 ASN A CA 1
ATOM 757 C C . ASN A 1 93 ? -12.921 11.656 11.824 1.00 64.56 93 ASN A C 1
ATOM 759 O O . ASN A 1 93 ? -11.911 11.913 11.167 1.00 64.56 93 ASN A O 1
ATOM 763 N N . LEU A 1 94 ? -14.062 11.223 11.282 1.00 59.84 94 LEU A N 1
ATOM 764 C CA . LEU A 1 94 ? -14.342 11.185 9.843 1.00 59.84 94 LEU A CA 1
ATOM 765 C C . LEU A 1 94 ? -14.859 12.535 9.341 1.00 59.84 94 LEU A C 1
ATOM 767 O O . LEU A 1 94 ? -15.679 13.150 10.061 1.00 59.84 94 LEU A O 1
#

Foldseek 3Di:
DDDPPQPPQPWDWDKDKDKDWPDDDDAAQDKTKIKMAIWTWTDGPNDTDTDGDWDKDFDWDAAPVRHTPDTDIFTADPRRMTIDIDGHHNPRDD

Radius of gyration: 19.24 Å; Cα contacts (8 Å, |Δi|>4): 173; chains: 1; bounding box: 49×28×57 Å

Secondary structure (DSSP, 8-state):
----TTTT---EEEEEEEEEES-S---TTPEEEEEEEEEEEEEETTEEEEEE--SEEE--EE-TTS-EEE--EEE--TTSEEEEEEEPPTT---

Sequence (94 aa):
MSVDIETYASELNAYVWHVFNDRGLYKPKEEVHIKGYVRLLKVKGEAKLPTYAHGTIDYTIYDPHGQQLQQPKVELNNYGAFDIKFTLPDNVNL

Mean predicted aligned error: 7.71 Å

Nearest PDB structures (foldseek):
  6p77-assembly1_A  TM=4.123E-01  e=1.862E-01  Catenulispora acidiphila DSM 44928
  6vw4-assembly2_B  TM=3.988E-01  e=3.525E-01  Catenulispora acidiphila DSM 44928
  4zod-assembly1_B  TM=3.989E-01  e=2.184E-01  Listeria innocua Clip11262
  5bka-assembly2_D  TM=3.534E-01  e=4.599E-01  Streptomyces coelicolor A3(2)
  8rh9-assembly1_A  TM=2.048E-01  e=9.540E+00  Homo sapiens